Protein AF-A0A921BDK0-F1 (afdb_monomer_lite)

Secondary structure (DSSP, 8-state):
-EE--TTS---SS---SGGGGGSPPB---B--SSSTTSBPSS-EEEEEEE-SS-EEEEEEE--SSPPPB--PPTTS---B-EEEEEE-SS--SS-EEEEEEETT--EEEEEE-SS-SS------

Structure (mmCIF, N/CA/C/O backbone):
data_AF-A0A921BDK0-F1
#
_entry.id   AF-A0A921BDK0-F1
#
loop_
_atom_site.group_PDB
_atom_site.id
_atom_site.type_symbol
_atom_site.label_atom_id
_atom_site.label_alt_id
_atom_site.label_comp_id
_atom_site.label_asym_id
_atom_site.label_entity_id
_atom_site.label_seq_id
_atom_site.pdbx_PDB_ins_code
_atom_site.Cartn_x
_atom_site.Cartn_y
_atom_site.Cartn_z
_atom_site.occupancy
_atom_site.B_iso_or_equiv
_atom_site.auth_seq_id
_atom_site.auth_comp_id
_atom_site.auth_asym_id
_atom_site.auth_atom_id
_atom_site.pdbx_PDB_model_num
ATOM 1 N N . MET A 1 1 ? 9.936 -10.271 1.786 1.00 78.50 1 MET A N 1
ATOM 2 C CA . MET A 1 1 ? 8.466 -10.411 1.667 1.00 78.50 1 MET A CA 1
ATOM 3 C C . MET A 1 1 ? 8.079 -11.736 2.298 1.00 78.50 1 MET A C 1
ATOM 5 O O . MET A 1 1 ? 8.900 -12.649 2.264 1.00 78.50 1 MET A O 1
ATOM 9 N N . VAL A 1 2 ? 6.896 -11.843 2.900 1.00 93.75 2 VAL A N 1
ATOM 10 C CA . VAL A 1 2 ? 6.468 -13.070 3.596 1.00 93.75 2 VAL A CA 1
ATOM 11 C C . VAL A 1 2 ? 5.585 -13.903 2.675 1.00 93.75 2 VAL A C 1
ATOM 13 O O . VAL A 1 2 ? 4.623 -13.376 2.119 1.00 93.75 2 VAL A O 1
ATOM 16 N N . ARG A 1 3 ? 5.915 -15.190 2.515 1.00 96.56 3 ARG A N 1
ATOM 17 C CA . ARG A 1 3 ? 5.074 -16.133 1.772 1.00 96.56 3 ARG A CA 1
ATOM 18 C C . ARG A 1 3 ? 3.938 -16.616 2.665 1.00 96.56 3 ARG A C 1
ATOM 20 O O . ARG A 1 3 ? 4.187 -16.971 3.816 1.00 96.56 3 ARG A O 1
ATOM 27 N N . VAL A 1 4 ? 2.728 -16.680 2.129 1.00 96.75 4 VAL A N 1
ATOM 28 C CA . VAL A 1 4 ? 1.544 -17.188 2.830 1.00 96.75 4 VAL A CA 1
ATOM 29 C C . VAL A 1 4 ? 0.948 -18.398 2.112 1.00 96.75 4 VAL A C 1
ATOM 31 O O . VAL A 1 4 ? 1.318 -18.709 0.979 1.00 96.75 4 VAL A O 1
ATOM 34 N N . GLY A 1 5 ? 0.099 -19.143 2.820 1.00 94.25 5 GLY A N 1
ATOM 35 C CA . GLY A 1 5 ? -0.661 -20.251 2.242 1.00 94.25 5 GLY A CA 1
ATOM 36 C C . GLY A 1 5 ? -1.872 -19.765 1.436 1.00 94.25 5 GLY A C 1
ATOM 37 O O . GLY A 1 5 ? -2.221 -18.585 1.520 1.00 94.25 5 GLY A O 1
ATOM 38 N N . PRO A 1 6 ? -2.533 -20.669 0.691 1.00 88.25 6 PRO A N 1
ATOM 39 C CA . PRO A 1 6 ? -3.787 -20.350 0.013 1.00 88.25 6 PRO A CA 1
ATOM 40 C C . PRO A 1 6 ? -4.835 -19.864 1.023 1.00 88.25 6 PRO A C 1
ATOM 42 O O . PRO A 1 6 ? -4.837 -20.298 2.176 1.00 88.25 6 PRO A O 1
ATOM 45 N N . ASP A 1 7 ? -5.694 -18.938 0.592 1.00 87.88 7 ASP A N 1
ATOM 46 C CA . ASP A 1 7 ? -6.785 -18.341 1.381 1.00 87.88 7 ASP A CA 1
ATOM 47 C C . ASP A 1 7 ? -6.359 -17.630 2.683 1.00 87.88 7 ASP A C 1
ATOM 49 O O . ASP A 1 7 ? -7.201 -17.223 3.484 1.00 87.88 7 ASP A O 1
ATOM 53 N N . ALA A 1 8 ? -5.054 -17.419 2.898 1.00 94.06 8 ALA A N 1
ATOM 54 C CA . ALA A 1 8 ? -4.535 -16.744 4.087 1.00 94.06 8 ALA A CA 1
ATOM 55 C C . ALA A 1 8 ? -4.899 -15.250 4.153 1.00 94.06 8 ALA A C 1
ATOM 57 O O . ALA A 1 8 ? -4.799 -14.644 5.221 1.00 94.06 8 ALA A O 1
ATOM 58 N N . VAL A 1 9 ? -5.289 -14.656 3.021 1.00 96.00 9 VAL A N 1
ATOM 59 C CA . VAL A 1 9 ? -5.692 -13.252 2.897 1.00 96.00 9 VAL A CA 1
ATOM 60 C C . VAL A 1 9 ? -6.988 -13.170 2.099 1.00 96.00 9 VAL A C 1
ATOM 62 O O . VAL A 1 9 ? -7.034 -13.578 0.937 1.00 96.00 9 VAL A O 1
ATOM 65 N N . ARG A 1 10 ? -8.029 -12.576 2.691 1.00 95.50 10 ARG A N 1
ATOM 66 C CA . ARG A 1 10 ? -9.244 -12.183 1.974 1.00 95.50 10 ARG A CA 1
ATOM 67 C C . ARG A 1 10 ? -9.160 -10.700 1.626 1.00 95.50 10 ARG A C 1
ATOM 69 O O . ARG A 1 10 ? -8.908 -9.859 2.478 1.00 95.50 10 ARG A O 1
ATOM 76 N N . VAL A 1 11 ? -9.391 -10.356 0.361 1.00 93.44 11 VAL A N 1
ATOM 77 C CA . VAL A 1 11 ? -9.338 -8.957 -0.095 1.00 93.44 11 VAL A CA 1
ATOM 78 C C . VAL A 1 11 ? -10.686 -8.277 0.163 1.00 93.44 11 VAL A C 1
ATOM 80 O O . VAL A 1 11 ? -11.488 -8.101 -0.752 1.00 93.44 11 VAL A O 1
ATOM 83 N N . ASP A 1 12 ? -10.951 -7.925 1.423 1.00 93.75 12 ASP A N 1
ATOM 84 C CA . ASP A 1 12 ? -12.185 -7.246 1.863 1.00 93.75 12 ASP A CA 1
ATOM 85 C C . ASP A 1 12 ? -11.974 -5.802 2.355 1.00 93.75 12 ASP A C 1
ATOM 87 O O . ASP A 1 12 ? -12.921 -5.134 2.766 1.00 93.75 12 ASP A O 1
ATOM 91 N N . GLY A 1 13 ? -10.738 -5.299 2.271 1.00 91.88 13 GLY A N 1
ATOM 92 C CA . GLY A 1 13 ? -10.368 -3.951 2.708 1.00 91.88 13 GLY A CA 1
ATOM 93 C C . GLY A 1 13 ? -10.022 -3.845 4.195 1.00 91.88 13 GLY A C 1
ATOM 94 O O . GLY A 1 13 ? -9.710 -2.750 4.662 1.00 91.88 13 GLY A O 1
ATOM 95 N N . THR A 1 14 ? -10.034 -4.953 4.937 1.00 93.44 14 THR A N 1
ATOM 96 C CA . THR A 1 14 ? -9.559 -5.014 6.322 1.00 93.44 14 THR A CA 1
ATOM 97 C C . THR A 1 14 ? -8.195 -5.704 6.406 1.00 93.44 14 THR A C 1
ATOM 99 O O . THR A 1 14 ? -7.769 -6.395 5.486 1.00 93.44 14 THR A O 1
ATOM 102 N N . LEU A 1 15 ? -7.476 -5.484 7.510 1.00 96.25 15 LEU A N 1
ATOM 103 C CA . LEU A 1 15 ? -6.212 -6.170 7.817 1.00 96.25 15 LEU A CA 1
ATOM 104 C C . LEU A 1 15 ? -6.407 -7.130 9.000 1.00 96.25 15 LEU A C 1
ATOM 106 O O . LEU A 1 15 ? -5.621 -7.129 9.946 1.00 96.25 15 LEU A O 1
ATOM 110 N N . GLY A 1 16 ? -7.524 -7.865 8.999 1.00 96.31 16 GLY A N 1
ATOM 111 C CA . GLY A 1 16 ? -7.960 -8.689 10.131 1.00 96.31 16 GLY A CA 1
ATOM 112 C C . GLY A 1 16 ? -7.315 -10.075 10.194 1.00 96.31 16 GLY A C 1
ATOM 113 O O . GLY A 1 16 ? -7.297 -10.700 11.253 1.00 96.31 16 GLY A O 1
ATOM 114 N N . GLU A 1 17 ? -6.785 -10.573 9.080 1.00 97.38 17 GLU A N 1
ATOM 115 C CA . GLU A 1 17 ? -6.180 -11.898 8.999 1.00 97.38 17 GLU A CA 1
ATOM 116 C C . GLU A 1 17 ? -4.848 -11.968 9.752 1.00 97.38 17 GLU A C 1
ATOM 118 O O . GLU A 1 17 ? -3.983 -11.099 9.626 1.00 97.38 17 GLU A O 1
ATOM 123 N N . ALA A 1 18 ? -4.625 -13.072 10.473 1.00 96.75 18 ALA A N 1
ATOM 124 C CA . ALA A 1 18 ? -3.389 -13.300 11.225 1.00 96.75 18 ALA A CA 1
ATOM 125 C C . ALA A 1 18 ? -2.127 -13.273 10.342 1.00 96.75 18 ALA A C 1
ATOM 127 O O . ALA A 1 18 ? -1.044 -12.947 10.830 1.00 96.75 18 ALA A O 1
ATOM 128 N N . ALA A 1 19 ? -2.266 -13.569 9.046 1.00 97.06 19 ALA A N 1
ATOM 129 C CA . ALA A 1 19 ? -1.183 -13.512 8.072 1.00 97.06 19 ALA A CA 1
ATOM 130 C C . ALA A 1 19 ? -0.512 -12.128 8.008 1.00 97.06 19 ALA A C 1
ATOM 132 O O . ALA A 1 19 ? 0.705 -12.048 7.835 1.00 97.06 19 ALA A O 1
ATOM 133 N N . TRP A 1 20 ? -1.261 -11.040 8.225 1.00 97.56 20 TRP A N 1
ATOM 134 C CA . TRP A 1 20 ? -0.705 -9.684 8.238 1.00 97.56 20 TRP A CA 1
ATOM 135 C C . TRP A 1 20 ? 0.296 -9.457 9.371 1.00 97.56 20 TRP A C 1
ATOM 137 O O . TRP A 1 20 ? 1.252 -8.704 9.195 1.00 97.56 20 TRP A O 1
ATOM 147 N N . ASN A 1 21 ? 0.144 -10.150 10.500 1.00 96.06 21 ASN A N 1
ATOM 148 C CA . ASN A 1 21 ? 1.057 -10.024 11.639 1.00 96.06 21 ASN A CA 1
ATOM 149 C C . ASN A 1 21 ? 2.425 -10.670 11.385 1.00 96.06 21 ASN A C 1
ATOM 151 O O . ASN A 1 21 ? 3.376 -10.393 12.112 1.00 96.06 21 ASN A O 1
ATOM 155 N N . LEU A 1 22 ? 2.541 -11.516 10.357 1.00 95.38 22 LEU A N 1
ATOM 156 C CA . LEU A 1 22 ? 3.806 -12.145 9.981 1.00 95.38 22 LEU A CA 1
ATOM 157 C C . LEU A 1 22 ? 4.744 -11.169 9.258 1.00 95.38 22 LEU A C 1
ATOM 159 O O . LEU A 1 22 ? 5.957 -11.370 9.255 1.00 95.38 22 LEU A O 1
ATOM 163 N N . ALA A 1 23 ? 4.197 -10.124 8.628 1.00 96.25 23 ALA A N 1
ATOM 164 C CA . ALA A 1 23 ? 4.975 -9.132 7.902 1.00 96.25 23 ALA A CA 1
ATOM 165 C C . ALA A 1 23 ? 5.329 -7.936 8.788 1.00 96.25 23 ALA A C 1
ATOM 167 O O . ALA A 1 23 ? 4.454 -7.236 9.302 1.00 96.25 23 ALA A O 1
ATOM 168 N N . THR A 1 24 ? 6.626 -7.639 8.882 1.00 96.50 24 THR A N 1
ATOM 169 C CA . THR A 1 24 ? 7.099 -6.360 9.418 1.00 96.50 24 THR A CA 1
ATOM 170 C C . THR A 1 24 ? 6.588 -5.223 8.525 1.00 96.50 24 THR A C 1
ATOM 172 O O . THR A 1 24 ? 6.849 -5.252 7.317 1.00 96.50 24 THR A O 1
ATOM 175 N N . PRO A 1 25 ? 5.858 -4.236 9.073 1.00 97.25 25 PRO A N 1
ATOM 176 C CA . PRO A 1 25 ? 5.393 -3.108 8.285 1.00 97.25 25 PRO A CA 1
ATOM 177 C C . PRO A 1 25 ? 6.565 -2.216 7.873 1.00 97.25 25 PRO A C 1
ATOM 179 O O . PRO A 1 25 ? 7.482 -1.956 8.651 1.00 97.25 25 PRO A O 1
ATOM 182 N N . VAL A 1 26 ? 6.499 -1.695 6.653 1.00 97.25 26 VAL A N 1
ATOM 183 C CA . VAL A 1 26 ? 7.246 -0.505 6.253 1.00 97.25 26 VAL A CA 1
ATOM 184 C C . VAL A 1 26 ? 6.547 0.692 6.890 1.00 97.25 26 VAL A C 1
ATOM 186 O O . VAL A 1 26 ? 5.331 0.819 6.752 1.00 97.25 26 VAL A O 1
ATOM 189 N N . THR A 1 27 ? 7.297 1.537 7.598 1.00 96.88 27 THR A N 1
ATOM 190 C CA . THR A 1 27 ? 6.756 2.694 8.342 1.00 96.88 27 THR A CA 1
ATOM 191 C C . THR A 1 27 ? 7.477 4.010 8.058 1.00 96.88 27 THR A C 1
ATOM 193 O O . THR A 1 27 ? 6.933 5.082 8.303 1.00 96.88 27 THR A O 1
ATOM 196 N N . ASN A 1 28 ? 8.704 3.949 7.539 1.00 94.56 28 ASN A N 1
ATOM 197 C CA . ASN A 1 28 ? 9.593 5.106 7.420 1.00 94.56 28 ASN A CA 1
ATOM 198 C C . ASN A 1 28 ? 9.474 5.744 6.034 1.00 94.56 28 ASN A C 1
ATOM 200 O O . ASN A 1 28 ? 10.424 5.744 5.252 1.00 94.56 28 ASN A O 1
ATOM 204 N N . PHE A 1 29 ? 8.278 6.231 5.716 1.00 95.38 29 PHE A N 1
ATOM 205 C CA . PHE A 1 29 ? 8.016 6.924 4.460 1.00 95.38 29 PHE A CA 1
ATOM 206 C C . PHE A 1 29 ? 8.500 8.370 4.522 1.00 95.38 29 PHE A C 1
ATOM 208 O O . PHE A 1 29 ? 8.433 9.019 5.568 1.00 95.38 29 PHE A O 1
ATOM 215 N N . THR A 1 30 ? 8.951 8.877 3.380 1.00 94.94 30 THR A N 1
ATOM 216 C CA . THR A 1 30 ? 9.316 10.280 3.195 1.00 94.94 30 THR A CA 1
ATOM 217 C C . THR A 1 30 ? 8.263 10.992 2.362 1.00 94.94 30 THR A C 1
ATOM 219 O O . THR A 1 30 ? 7.590 10.392 1.519 1.00 94.94 30 THR A O 1
ATOM 222 N N . GLN A 1 31 ? 8.100 12.287 2.600 1.00 92.62 31 GLN A N 1
ATOM 223 C CA . GLN A 1 31 ? 7.228 13.124 1.787 1.00 92.62 31 GLN A CA 1
ATOM 224 C C . GLN A 1 31 ? 7.970 13.646 0.555 1.00 92.62 31 GLN A C 1
ATOM 226 O O . GLN A 1 31 ? 9.133 14.040 0.621 1.00 92.62 31 GLN A O 1
ATOM 231 N N . ARG A 1 32 ? 7.268 13.673 -0.580 1.00 89.19 32 ARG A N 1
ATOM 232 C CA . ARG A 1 32 ? 7.728 14.365 -1.793 1.00 89.19 32 ARG A CA 1
ATOM 233 C C . ARG A 1 32 ? 7.393 15.855 -1.748 1.00 89.19 32 ARG A C 1
ATOM 235 O O . ARG A 1 32 ? 8.151 16.679 -2.234 1.00 89.19 32 ARG A O 1
ATOM 242 N N . GLU A 1 33 ? 6.248 16.189 -1.164 1.00 86.94 33 GLU A N 1
ATOM 243 C CA . GLU A 1 33 ? 5.712 17.545 -1.059 1.00 86.94 33 GLU A CA 1
ATOM 244 C C . GLU A 1 33 ? 5.101 17.734 0.344 1.00 86.94 33 GLU A C 1
ATOM 246 O O . GLU A 1 33 ? 4.591 16.763 0.908 1.00 86.94 33 GLU A O 1
ATOM 251 N N . PRO A 1 34 ? 5.118 18.952 0.924 1.00 87.19 34 PRO A N 1
ATOM 252 C CA . PRO A 1 34 ? 5.733 20.171 0.390 1.00 87.19 34 PRO A CA 1
ATOM 253 C C . PRO A 1 34 ? 7.258 20.234 0.582 1.00 87.19 34 PRO A C 1
ATOM 255 O O . PRO A 1 34 ? 7.925 20.925 -0.179 1.00 87.19 34 PRO A O 1
ATOM 258 N N . ASN A 1 35 ? 7.809 19.515 1.565 1.00 91.69 35 ASN A N 1
ATOM 259 C CA . ASN A 1 35 ? 9.248 19.505 1.854 1.00 91.69 35 ASN A CA 1
ATOM 260 C C . 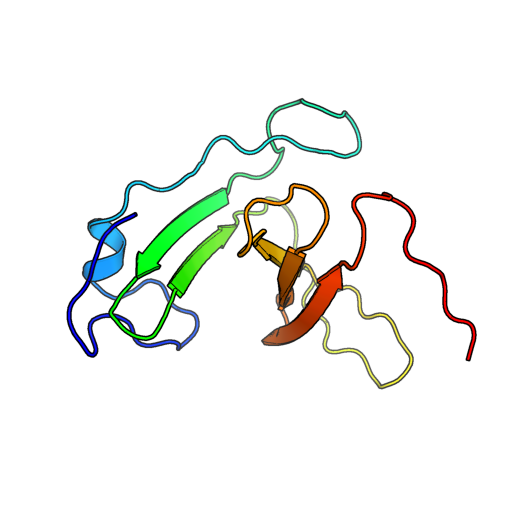ASN A 1 35 ? 9.817 18.135 1.482 1.00 91.69 35 ASN A C 1
ATOM 262 O O . ASN A 1 35 ? 9.605 17.170 2.212 1.00 91.69 35 ASN A O 1
ATOM 266 N N . GLU A 1 36 ? 10.473 18.033 0.335 1.00 93.19 36 GLU A N 1
ATOM 267 C CA . GLU A 1 36 ? 10.991 16.761 -0.165 1.00 93.19 36 GLU A CA 1
ATOM 268 C C . GLU A 1 36 ? 12.013 16.131 0.797 1.00 93.19 36 GLU A C 1
ATOM 270 O O . GLU A 1 36 ? 12.912 16.804 1.298 1.00 93.19 36 GLU A O 1
ATOM 275 N N . GLY A 1 37 ? 11.880 14.827 1.044 1.00 93.12 37 GLY A N 1
ATOM 276 C CA . GLY A 1 37 ? 12.837 14.032 1.821 1.00 93.12 37 GLY A CA 1
ATOM 277 C C . GLY A 1 37 ? 12.604 14.022 3.334 1.00 93.12 37 GLY A C 1
ATOM 278 O O . GLY A 1 37 ? 13.141 13.149 4.014 1.00 93.12 37 GLY A O 1
ATOM 279 N N . GLU A 1 38 ? 11.767 14.919 3.857 1.00 95.62 38 GLU A N 1
ATOM 280 C CA . GLU A 1 38 ? 11.361 14.907 5.266 1.00 95.62 38 GLU A CA 1
ATOM 281 C C . GLU A 1 38 ? 10.513 13.663 5.603 1.00 95.62 38 GLU A C 1
ATOM 283 O O . GLU A 1 38 ? 9.899 13.071 4.704 1.00 95.62 38 GLU A O 1
ATOM 288 N N . PRO A 1 39 ? 10.430 13.252 6.885 1.00 93.88 39 PRO A N 1
ATOM 289 C CA . PRO A 1 39 ? 9.499 12.211 7.313 1.00 93.88 39 PRO A CA 1
ATOM 290 C C . PRO A 1 39 ? 8.059 12.543 6.911 1.00 93.88 39 PRO A C 1
ATOM 292 O O . PRO A 1 39 ? 7.636 13.698 6.991 1.00 93.88 39 PRO A O 1
ATOM 295 N N . ALA A 1 40 ? 7.290 11.533 6.499 1.00 92.19 40 ALA A N 1
ATOM 296 C CA . ALA A 1 40 ? 5.872 11.709 6.210 1.00 92.19 40 ALA A CA 1
ATOM 297 C C . ALA A 1 40 ? 5.140 12.311 7.425 1.00 92.19 40 ALA A C 1
ATOM 299 O O . ALA A 1 40 ? 5.270 11.821 8.548 1.00 92.19 40 ALA A O 1
ATOM 300 N N . ARG A 1 41 ? 4.365 13.379 7.190 1.00 90.06 41 ARG A N 1
ATOM 301 C CA . ARG A 1 41 ? 3.614 14.097 8.236 1.00 90.06 41 ARG A CA 1
ATOM 302 C C . ARG A 1 41 ? 2.632 13.198 8.987 1.00 90.06 41 ARG A C 1
ATOM 304 O O . ARG A 1 41 ? 2.491 13.309 10.201 1.00 90.06 41 ARG A O 1
ATOM 311 N N . ASP A 1 42 ? 1.937 12.365 8.232 1.00 91.50 42 ASP A N 1
ATOM 312 C CA . ASP A 1 42 ? 0.940 11.420 8.705 1.00 91.50 42 ASP A CA 1
ATOM 313 C C . ASP A 1 42 ? 1.560 10.016 8.622 1.00 91.50 42 ASP A C 1
ATOM 315 O O . ASP A 1 42 ? 2.186 9.657 7.617 1.00 91.50 42 ASP A O 1
ATOM 319 N N . SER A 1 43 ? 1.444 9.232 9.697 1.00 93.06 43 SER A N 1
ATOM 320 C CA . SER A 1 43 ? 2.060 7.907 9.751 1.00 93.06 43 SER A CA 1
ATOM 321 C C . SER A 1 43 ? 1.307 6.917 8.867 1.00 93.06 43 SER A C 1
ATOM 323 O O . SER A 1 43 ? 0.088 6.986 8.686 1.00 93.06 43 SER A O 1
ATOM 325 N N . MET A 1 44 ? 2.040 5.953 8.321 1.00 95.56 44 MET A N 1
ATOM 326 C CA . MET A 1 44 ? 1.446 4.863 7.563 1.00 95.56 44 MET A CA 1
ATOM 327 C C . MET A 1 44 ? 2.225 3.569 7.766 1.00 95.56 44 MET A C 1
ATOM 329 O O . MET A 1 44 ? 3.436 3.577 7.980 1.00 95.56 44 MET A O 1
ATOM 333 N N . GLU A 1 45 ? 1.511 2.456 7.680 1.00 97.38 45 GLU A N 1
ATOM 334 C CA . GLU A 1 45 ? 2.061 1.111 7.739 1.00 97.38 45 GLU A CA 1
ATOM 335 C C . GLU A 1 45 ? 1.699 0.372 6.459 1.00 97.38 45 GLU A C 1
ATOM 337 O O . GLU A 1 45 ? 0.516 0.217 6.151 1.00 97.38 45 GLU A O 1
ATOM 342 N N . VAL A 1 46 ? 2.701 -0.131 5.740 1.00 97.81 46 VAL A N 1
ATOM 343 C CA . VAL A 1 46 ? 2.484 -0.954 4.543 1.00 97.81 46 VAL A CA 1
ATOM 344 C C . VAL A 1 46 ? 3.132 -2.317 4.728 1.00 97.81 46 VAL A C 1
ATOM 346 O O . VAL A 1 46 ? 4.303 -2.424 5.085 1.00 97.81 46 VAL A O 1
ATOM 349 N N . ARG A 1 47 ? 2.366 -3.376 4.489 1.00 97.81 47 ARG A N 1
ATOM 350 C CA . ARG A 1 47 ? 2.774 -4.775 4.611 1.00 97.81 47 ARG A CA 1
ATOM 351 C C . ARG A 1 47 ? 2.656 -5.465 3.260 1.00 97.81 47 ARG A C 1
ATOM 353 O O . ARG A 1 47 ? 1.713 -5.218 2.510 1.00 97.81 47 ARG A O 1
ATOM 360 N N . PHE A 1 48 ? 3.595 -6.366 2.992 1.00 97.19 48 PHE A N 1
ATOM 361 C CA . PHE A 1 48 ? 3.658 -7.136 1.754 1.00 97.19 48 PHE A CA 1
ATOM 362 C C . PHE A 1 48 ? 3.673 -8.632 2.062 1.00 97.19 48 PHE A C 1
ATOM 364 O O . PHE A 1 48 ? 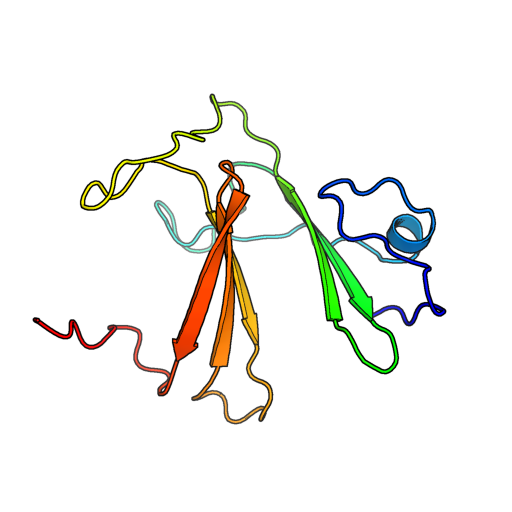4.607 -9.130 2.704 1.00 97.19 48 PHE A O 1
ATOM 371 N N . LEU A 1 49 ? 2.664 -9.338 1.561 1.00 97.75 49 LEU A N 1
ATOM 372 C CA . LEU A 1 49 ? 2.567 -10.798 1.581 1.00 97.75 49 LEU A CA 1
ATOM 373 C C . LEU A 1 49 ? 2.491 -11.302 0.142 1.00 97.75 49 LEU A C 1
ATOM 375 O O . LEU A 1 49 ? 2.111 -10.552 -0.752 1.00 97.75 49 LEU A O 1
ATOM 379 N N . TYR A 1 50 ? 2.836 -12.558 -0.102 1.00 96.75 50 TYR A N 1
ATOM 380 C CA . TYR A 1 50 ? 2.674 -13.149 -1.428 1.00 96.75 50 TYR A CA 1
ATOM 381 C C . TYR A 1 50 ? 2.385 -14.645 -1.351 1.00 96.75 50 TYR A C 1
ATOM 383 O O . TYR A 1 50 ? 2.769 -15.311 -0.387 1.00 96.75 50 TYR A O 1
ATOM 391 N N . ASP A 1 51 ? 1.745 -15.172 -2.383 1.00 95.81 51 ASP A N 1
ATOM 392 C CA . ASP A 1 51 ? 1.636 -16.607 -2.639 1.00 95.81 51 ASP A CA 1
ATOM 393 C C . ASP A 1 51 ? 2.106 -16.931 -4.070 1.00 95.81 51 ASP A C 1
ATOM 395 O O . ASP A 1 51 ? 2.894 -16.186 -4.653 1.00 95.81 51 ASP A O 1
ATOM 399 N N . GLU A 1 52 ? 1.701 -18.076 -4.622 1.00 94.75 52 GLU A N 1
ATOM 400 C CA . GLU A 1 52 ? 2.107 -18.498 -5.969 1.00 94.75 52 GLU A CA 1
ATOM 401 C C . GLU A 1 52 ? 1.497 -17.652 -7.094 1.00 94.75 52 GLU A C 1
ATOM 403 O O . GLU A 1 52 ? 2.064 -17.609 -8.185 1.00 94.75 52 GLU A O 1
ATOM 408 N N . GLY A 1 53 ? 0.362 -16.992 -6.851 1.00 93.44 53 GLY A N 1
ATOM 409 C CA . GLY A 1 53 ? -0.385 -16.259 -7.873 1.00 93.44 53 GLY A CA 1
ATOM 410 C C . GLY A 1 53 ? -0.513 -14.760 -7.618 1.00 93.44 53 GLY A C 1
ATOM 411 O O . GLY A 1 53 ? -0.816 -14.019 -8.552 1.00 93.44 53 GLY A O 1
ATOM 412 N N . SER A 1 54 ? -0.296 -14.303 -6.384 1.00 94.88 54 SER A N 1
ATOM 413 C CA . SER A 1 54 ? -0.674 -12.956 -5.963 1.00 94.88 54 SER A CA 1
ATOM 414 C C . SER A 1 54 ? 0.369 -12.282 -5.078 1.00 94.88 54 SER A C 1
ATOM 416 O O . SER A 1 54 ? 0.934 -12.874 -4.158 1.00 94.88 54 SER A O 1
ATOM 418 N N . LEU A 1 55 ? 0.548 -10.981 -5.314 1.00 95.38 55 LEU A N 1
ATOM 419 C CA . LEU A 1 55 ? 1.125 -10.048 -4.353 1.00 95.38 55 LEU A CA 1
ATOM 420 C C . LEU A 1 55 ? -0.015 -9.375 -3.584 1.00 95.38 55 LEU A C 1
ATOM 422 O O . LEU A 1 55 ? -0.866 -8.716 -4.179 1.00 95.38 55 LEU A O 1
ATOM 426 N N . TYR A 1 56 ? 0.010 -9.480 -2.262 1.00 96.81 56 TYR A N 1
ATOM 427 C CA . TYR A 1 56 ? -0.925 -8.804 -1.374 1.00 96.81 56 TYR A CA 1
ATOM 428 C C . TYR A 1 56 ? -0.259 -7.586 -0.745 1.00 96.81 56 TYR A C 1
ATOM 430 O O . TYR A 1 56 ? 0.822 -7.677 -0.155 1.00 96.81 56 TYR A O 1
ATOM 438 N N . VAL A 1 57 ? -0.940 -6.447 -0.837 1.00 97.56 57 VAL A N 1
ATOM 439 C CA . VAL A 1 57 ? -0.484 -5.173 -0.279 1.00 97.56 57 VAL A CA 1
ATOM 440 C C . VAL A 1 57 ? -1.521 -4.691 0.719 1.00 97.56 57 VAL A C 1
ATOM 442 O O . VAL A 1 57 ? -2.640 -4.349 0.344 1.00 97.56 57 VAL A O 1
ATOM 445 N N . GLY A 1 58 ? -1.147 -4.693 1.994 1.00 97.12 58 GLY A N 1
ATOM 446 C CA . GLY A 1 58 ? -1.977 -4.193 3.081 1.00 97.12 58 GLY A CA 1
ATOM 447 C C . GLY A 1 58 ? -1.443 -2.851 3.546 1.00 97.12 58 GLY A C 1
ATOM 448 O O . GLY A 1 58 ? -0.292 -2.777 3.968 1.00 97.12 58 GLY A O 1
ATOM 449 N N . ALA A 1 59 ? -2.252 -1.800 3.479 1.00 97.06 59 ALA A N 1
ATOM 450 C CA . ALA A 1 59 ? -1.846 -0.457 3.875 1.00 97.06 59 ALA A CA 1
ATOM 451 C C . ALA A 1 59 ? -2.820 0.125 4.900 1.00 97.06 59 ALA A C 1
ATOM 453 O O . ALA A 1 59 ? -4.037 0.012 4.750 1.00 97.06 59 ALA A O 1
ATOM 454 N N . ARG A 1 60 ? -2.278 0.759 5.940 1.00 96.06 60 ARG A N 1
ATOM 455 C CA . ARG A 1 60 ? -3.038 1.544 6.909 1.00 96.06 60 ARG A CA 1
ATOM 456 C C . ARG A 1 60 ? -2.401 2.915 7.046 1.00 96.06 60 ARG A C 1
ATOM 458 O O . ARG A 1 60 ? -1.261 3.021 7.484 1.00 96.06 60 ARG A O 1
ATOM 465 N N . MET A 1 61 ? -3.152 3.945 6.687 1.00 94.62 61 MET A N 1
ATOM 466 C CA . MET A 1 61 ? -2.740 5.340 6.790 1.00 94.62 61 MET A CA 1
ATOM 467 C C . MET A 1 61 ? -3.510 5.996 7.933 1.00 94.62 61 MET A C 1
ATOM 469 O O . MET A 1 61 ? -4.710 5.762 8.090 1.00 94.62 61 MET A O 1
ATOM 473 N N . TYR A 1 62 ? -2.826 6.803 8.734 1.00 93.62 62 TYR A N 1
ATOM 474 C CA . TYR A 1 62 ? -3.418 7.553 9.835 1.00 93.62 62 TYR A CA 1
ATOM 475 C C . TYR A 1 62 ? -3.409 9.026 9.464 1.00 93.62 62 TYR A C 1
ATOM 477 O O . TYR A 1 62 ? -2.350 9.548 9.148 1.00 93.62 62 TYR A O 1
ATOM 485 N N . SER A 1 63 ? -4.556 9.702 9.525 1.00 90.75 63 SER A N 1
ATOM 486 C CA . SER A 1 63 ? -4.598 11.149 9.317 1.00 90.75 63 SER A CA 1
ATOM 487 C C . SER A 1 63 ? -5.127 11.874 10.539 1.00 90.75 63 SER A C 1
ATOM 489 O O . SER A 1 63 ? -6.079 11.437 11.187 1.00 90.75 63 SER A O 1
ATOM 491 N N . SER A 1 64 ? -4.494 13.006 10.833 1.00 88.81 64 SER A N 1
ATOM 492 C CA . SER A 1 64 ? -4.983 13.989 11.803 1.00 88.81 64 SER A CA 1
ATOM 493 C C . SER A 1 64 ? -6.121 14.859 11.248 1.00 88.81 64 SER A C 1
ATOM 495 O O . SER A 1 64 ? -6.759 15.593 12.002 1.00 88.81 64 SER A O 1
ATOM 497 N N . GLN A 1 65 ? -6.383 14.782 9.940 1.00 88.94 65 GLN A N 1
ATOM 498 C CA . GLN A 1 65 ? -7.410 15.540 9.229 1.00 88.94 65 GLN A CA 1
ATOM 499 C C . GLN A 1 65 ? -8.523 14.615 8.721 1.00 88.94 65 GLN A C 1
ATOM 501 O O . GLN A 1 65 ? -8.403 13.389 8.732 1.00 88.94 65 GLN A O 1
ATOM 506 N N . SER A 1 66 ? -9.634 15.200 8.269 1.00 88.12 66 SER A N 1
ATOM 507 C CA . SER A 1 66 ? -10.704 14.422 7.647 1.00 88.12 66 SER A CA 1
ATOM 508 C C . SER A 1 66 ? -10.215 13.804 6.340 1.00 88.12 66 SER A C 1
ATOM 510 O O . SER A 1 66 ? -9.818 14.527 5.426 1.00 88.12 66 SER A O 1
ATOM 512 N N . VAL A 1 67 ? -10.311 12.480 6.236 1.00 88.38 67 VAL A N 1
ATOM 513 C CA . VAL A 1 67 ? -9.994 11.747 5.008 1.00 88.38 67 VAL A CA 1
ATOM 514 C C . VAL A 1 67 ? -11.020 12.097 3.936 1.00 88.38 67 VAL A C 1
ATOM 516 O O . VAL A 1 67 ? -12.219 11.858 4.103 1.00 88.38 67 VAL A O 1
ATOM 519 N N . GLN A 1 68 ? -10.551 12.658 2.825 1.00 85.50 68 GLN A N 1
ATOM 520 C CA . GLN A 1 68 ? -11.405 12.940 1.682 1.00 85.50 68 GLN A CA 1
ATOM 521 C C . GLN A 1 68 ? -11.733 11.624 0.966 1.00 85.50 68 GLN A C 1
ATOM 523 O O . GLN A 1 68 ? -10.837 10.894 0.548 1.00 85.50 68 GLN A O 1
ATOM 528 N N . ALA A 1 69 ? -13.02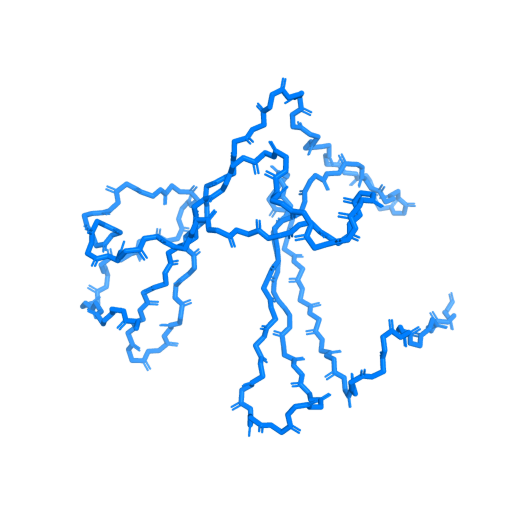0 11.300 0.838 1.00 83.62 69 ALA A N 1
ATOM 529 C CA . ALA A 1 69 ? -13.493 10.040 0.255 1.00 83.62 69 ALA A CA 1
ATOM 530 C C . ALA A 1 69 ? -14.715 10.244 -0.658 1.00 83.62 69 ALA A C 1
ATOM 532 O O . ALA A 1 69 ? -15.579 9.375 -0.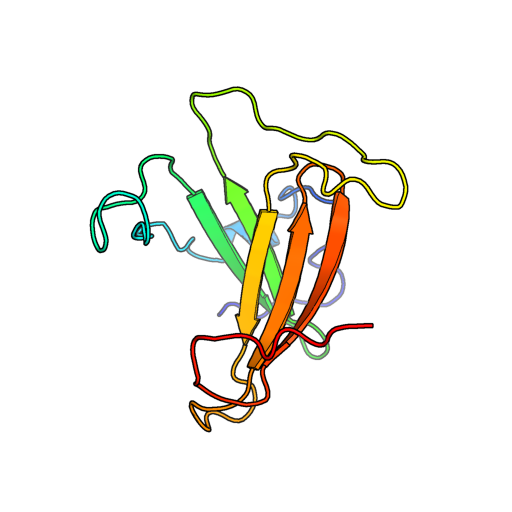772 1.00 83.62 69 ALA A O 1
ATOM 533 N N . SER A 1 70 ? -14.825 11.412 -1.293 1.00 75.56 70 SER A N 1
ATOM 534 C CA . SER A 1 70 ? -15.986 11.742 -2.122 1.00 75.56 70 SER A CA 1
ATOM 535 C C . SER A 1 70 ? -16.017 10.895 -3.397 1.00 75.56 70 SER A C 1
ATOM 537 O O . SER A 1 70 ? -15.089 10.941 -4.208 1.00 75.56 70 SER A O 1
ATOM 539 N N . LEU A 1 71 ? -17.115 10.164 -3.613 1.00 65.88 71 LEU A N 1
ATOM 540 C CA . LEU A 1 71 ? -17.392 9.497 -4.884 1.00 65.88 71 LEU A CA 1
ATOM 541 C C . LEU A 1 71 ? -17.773 10.570 -5.913 1.00 65.88 71 LEU A C 1
ATOM 543 O O . LEU A 1 71 ? -18.854 11.154 -5.850 1.00 65.88 71 LEU A O 1
ATOM 547 N N . SER A 1 72 ? -16.862 10.887 -6.829 1.00 59.81 72 SER A N 1
ATOM 548 C CA . SER A 1 72 ? -17.129 11.895 -7.858 1.00 59.81 72 SER A CA 1
ATOM 549 C C . SER A 1 72 ? -18.013 11.347 -8.973 1.00 59.81 72 SER A C 1
ATOM 551 O O . SER A 1 72 ? -17.982 10.162 -9.311 1.00 59.81 72 SER A O 1
ATOM 553 N N . ARG A 1 73 ? -18.814 12.239 -9.565 1.00 54.47 73 ARG A N 1
ATOM 554 C CA . ARG A 1 73 ? -19.496 11.972 -10.836 1.00 54.47 73 ARG A CA 1
ATOM 555 C C . ARG A 1 73 ? -18.463 11.895 -11.961 1.00 54.47 73 ARG A C 1
ATOM 557 O O . ARG A 1 73 ? -17.376 12.460 -11.851 1.00 54.47 73 ARG A O 1
ATOM 564 N N . ARG A 1 74 ? -18.835 11.239 -13.065 1.00 47.41 74 ARG A N 1
ATOM 565 C CA . ARG A 1 74 ? -18.072 11.279 -14.321 1.00 47.41 74 ARG A CA 1
ATOM 566 C C . ARG A 1 74 ? -17.731 12.744 -14.644 1.00 47.41 74 ARG A C 1
ATOM 568 O O . ARG A 1 74 ? -18.620 13.589 -14.597 1.00 47.41 74 ARG A O 1
ATOM 575 N N . ASP A 1 75 ? -16.453 12.998 -14.914 1.00 44.88 75 ASP A N 1
ATOM 576 C CA . ASP A 1 75 ? -15.841 14.289 -15.276 1.00 44.88 75 ASP A CA 1
ATOM 577 C C . ASP A 1 75 ? -15.505 15.273 -14.136 1.00 44.88 75 ASP A C 1
ATOM 579 O O . ASP A 1 75 ? -14.967 16.345 -14.411 1.00 44.88 75 ASP A O 1
ATOM 583 N N . ASP A 1 76 ? -15.693 14.900 -12.866 1.00 54.31 76 ASP A N 1
ATOM 584 C CA . ASP A 1 76 ? -15.105 15.627 -11.732 1.00 54.31 76 ASP A CA 1
ATOM 585 C C . ASP A 1 76 ? -13.949 14.801 -11.153 1.00 54.31 76 ASP A C 1
ATOM 587 O O . ASP A 1 76 ? -14.122 13.629 -10.818 1.00 54.31 76 ASP A O 1
ATOM 591 N N . ARG A 1 77 ? -12.741 15.372 -11.066 1.00 47.97 77 ARG A N 1
ATOM 592 C CA . ARG A 1 77 ? -11.623 14.725 -10.364 1.00 47.97 77 ARG A CA 1
ATOM 593 C C . ARG A 1 77 ? -11.937 14.814 -8.880 1.00 47.97 77 ARG A C 1
ATOM 595 O O . ARG A 1 77 ? -11.478 15.736 -8.212 1.00 47.97 77 ARG A O 1
ATOM 602 N N . GLY A 1 78 ? -12.763 13.892 -8.396 1.00 58.59 78 GLY A N 1
ATOM 603 C CA . GLY A 1 78 ? -13.152 13.850 -6.998 1.00 58.59 78 GLY A CA 1
ATOM 604 C C . GLY A 1 78 ? -11.954 14.031 -6.084 1.00 58.59 78 GLY A C 1
ATOM 605 O O . GLY A 1 78 ? -10.867 13.515 -6.340 1.00 58.59 78 GLY A O 1
ATOM 606 N N . GLN A 1 79 ? -12.174 14.777 -5.013 1.00 69.62 79 GLN A N 1
ATOM 607 C CA . GLN A 1 79 ? -11.230 14.870 -3.919 1.00 69.62 79 GLN A CA 1
ATOM 608 C C . GLN A 1 79 ? -11.365 13.601 -3.079 1.00 69.62 79 GLN A C 1
ATOM 610 O O . GLN A 1 79 ? -12.229 13.502 -2.205 1.00 69.62 79 GLN A O 1
ATOM 615 N N . ALA A 1 80 ? -10.576 12.591 -3.436 1.00 82.50 80 ALA A N 1
ATOM 616 C CA . ALA A 1 80 ? -10.418 11.388 -2.646 1.00 82.50 80 ALA A CA 1
ATOM 617 C C . ALA A 1 80 ? -8.931 11.096 -2.461 1.00 82.50 80 ALA A C 1
ATOM 619 O O . ALA A 1 80 ? -8.168 11.105 -3.429 1.00 82.50 80 ALA A O 1
ATOM 620 N N . GLU A 1 81 ? -8.546 10.810 -1.223 1.00 89.50 81 GLU A N 1
ATOM 621 C CA . GLU A 1 81 ? -7.198 10.360 -0.892 1.00 89.50 81 GLU A CA 1
ATOM 622 C C . GLU A 1 81 ? -6.880 9.063 -1.649 1.00 89.50 81 GLU A C 1
ATOM 624 O O . GLU A 1 81 ? -7.762 8.219 -1.838 1.00 89.50 81 GLU A O 1
ATOM 629 N N . LEU A 1 82 ? -5.632 8.901 -2.092 1.00 91.31 82 LEU A N 1
ATOM 630 C CA . LEU A 1 82 ? -5.178 7.784 -2.925 1.00 91.31 82 LEU A CA 1
ATOM 631 C C . LEU A 1 82 ? -3.984 7.090 -2.275 1.00 91.31 82 LEU A C 1
ATOM 633 O O . LEU A 1 82 ? -2.964 7.720 -2.005 1.00 91.31 82 LEU A O 1
ATOM 637 N N . PHE A 1 83 ? -4.075 5.771 -2.128 1.00 94.81 83 PHE A N 1
ATOM 638 C CA . PHE A 1 83 ? -2.905 4.924 -1.925 1.00 94.81 83 PHE A CA 1
ATOM 639 C C . PHE A 1 83 ? -2.542 4.247 -3.243 1.00 94.81 83 PHE A C 1
ATOM 641 O O . PHE A 1 83 ? -3.414 3.680 -3.902 1.00 94.81 83 PHE A O 1
ATOM 648 N N . ALA A 1 84 ? -1.267 4.294 -3.626 1.00 95.31 84 ALA A N 1
ATOM 649 C CA . ALA A 1 84 ? -0.780 3.642 -4.833 1.00 95.31 84 ALA A CA 1
ATOM 650 C C . ALA A 1 84 ? 0.619 3.052 -4.637 1.00 95.31 84 ALA A C 1
ATOM 652 O O . ALA A 1 84 ? 1.443 3.592 -3.901 1.00 95.31 84 ALA A O 1
ATOM 653 N N . ILE A 1 85 ? 0.885 1.963 -5.350 1.00 95.75 85 ILE A N 1
ATOM 654 C CA . ILE A 1 85 ? 2.202 1.348 -5.498 1.00 95.75 85 ILE A CA 1
ATOM 655 C C . ILE A 1 85 ? 2.578 1.292 -6.976 1.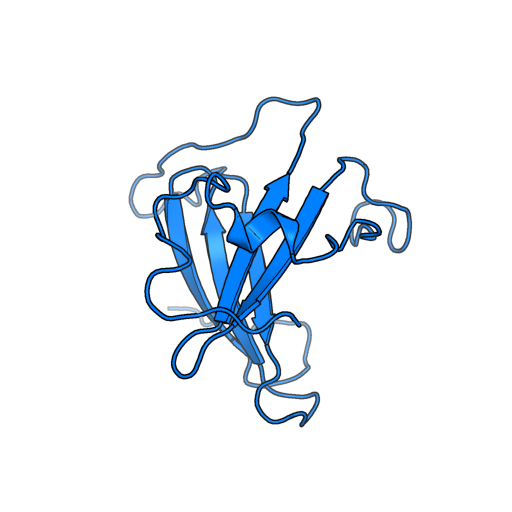00 95.75 85 ILE A C 1
ATOM 657 O O . ILE A 1 85 ? 1.704 1.194 -7.835 1.00 95.75 85 ILE A O 1
ATOM 661 N N . ALA A 1 86 ? 3.874 1.325 -7.269 1.00 95.50 86 ALA A N 1
ATOM 662 C CA . ALA A 1 86 ? 4.413 1.075 -8.600 1.00 95.50 86 ALA A CA 1
ATOM 663 C C . ALA A 1 86 ? 5.466 -0.032 -8.515 1.00 95.50 86 ALA A C 1
ATOM 665 O O . ALA A 1 86 ? 6.318 -0.015 -7.626 1.00 95.50 86 ALA A O 1
ATOM 666 N N . LEU A 1 87 ? 5.382 -1.000 -9.422 1.00 95.00 87 LEU A N 1
ATOM 667 C CA . LEU A 1 87 ? 6.238 -2.179 -9.461 1.00 95.00 87 LEU A CA 1
ATOM 668 C C . LEU A 1 87 ? 7.035 -2.184 -10.761 1.00 95.00 87 LEU A C 1
ATOM 670 O O . LEU A 1 87 ? 6.456 -2.294 -11.841 1.00 95.00 87 LEU A O 1
ATOM 674 N N . ASP A 1 88 ? 8.357 -2.112 -10.645 1.00 95.50 88 ASP A N 1
ATOM 675 C CA . ASP A 1 88 ? 9.272 -2.453 -11.732 1.00 95.50 88 ASP A CA 1
ATOM 676 C C . ASP A 1 88 ? 9.442 -3.978 -11.759 1.00 95.50 88 ASP A C 1
ATOM 678 O O . ASP A 1 88 ? 10.266 -4.556 -11.048 1.00 95.50 88 ASP A O 1
ATOM 682 N N . THR A 1 89 ? 8.591 -4.646 -12.535 1.00 92.12 89 THR A N 1
ATOM 683 C CA . THR A 1 89 ? 8.553 -6.113 -12.618 1.00 92.12 89 THR A CA 1
ATOM 684 C C . THR A 1 89 ? 9.684 -6.698 -13.461 1.00 92.12 89 THR A C 1
ATOM 686 O O . THR A 1 89 ? 9.921 -7.902 -13.392 1.00 92.12 89 THR A O 1
ATOM 689 N N . TYR A 1 90 ? 10.365 -5.874 -14.263 1.00 94.06 90 TYR A N 1
ATOM 690 C CA . TYR A 1 90 ? 11.472 -6.291 -15.132 1.00 94.06 90 TYR A CA 1
ATOM 691 C C . TYR A 1 90 ? 12.847 -5.881 -14.591 1.00 94.06 90 TYR A C 1
ATOM 693 O O . TYR A 1 90 ? 13.865 -6.305 -15.137 1.00 94.06 90 TYR A O 1
ATOM 701 N N . LEU A 1 91 ? 12.878 -5.094 -13.511 1.00 93.12 91 LEU A N 1
ATOM 702 C CA . LEU A 1 91 ? 14.071 -4.494 -12.917 1.00 93.12 91 LEU A CA 1
ATOM 703 C C . LEU A 1 91 ? 14.884 -3.658 -13.925 1.00 93.12 91 LEU A C 1
ATOM 705 O O . LEU A 1 91 ? 16.108 -3.547 -13.822 1.00 93.12 91 LEU A O 1
ATOM 709 N N . ASP A 1 92 ? 14.212 -3.076 -14.920 1.00 94.44 92 ASP A N 1
ATOM 710 C CA . ASP A 1 92 ? 14.849 -2.293 -15.985 1.00 94.44 92 ASP A CA 1
ATOM 711 C C . ASP A 1 92 ? 15.033 -0.813 -15.603 1.00 94.44 92 ASP A C 1
ATOM 713 O O . ASP A 1 92 ? 15.668 -0.056 -16.343 1.00 94.44 92 ASP A O 1
ATOM 717 N N . ARG A 1 93 ? 14.502 -0.410 -14.437 1.00 91.81 93 ARG A N 1
ATOM 718 C CA . ARG A 1 93 ? 14.486 0.958 -13.892 1.00 91.81 93 ARG A CA 1
ATOM 719 C C . ARG A 1 93 ? 13.845 1.981 -14.825 1.00 91.81 93 ARG A C 1
ATOM 721 O O . ARG A 1 93 ? 14.114 3.176 -14.710 1.00 91.81 93 ARG A O 1
ATOM 728 N N . ARG A 1 94 ? 13.015 1.517 -15.754 1.00 92.62 94 ARG A N 1
ATOM 729 C CA . ARG A 1 94 ? 12.430 2.317 -16.826 1.00 92.62 94 ARG A CA 1
ATOM 730 C C . ARG A 1 94 ? 10.936 2.104 -16.946 1.00 92.62 94 ARG A C 1
ATOM 732 O O . ARG A 1 94 ? 10.228 3.051 -17.277 1.00 92.62 94 ARG A O 1
ATOM 739 N N . THR A 1 95 ? 10.457 0.893 -16.715 1.00 94.56 95 THR A N 1
ATOM 740 C CA . THR A 1 95 ? 9.048 0.552 -16.825 1.00 94.56 95 THR A CA 1
ATOM 741 C C . THR A 1 95 ? 8.477 0.161 -15.473 1.00 94.56 95 THR A C 1
ATOM 743 O O . THR A 1 95 ? 9.173 -0.358 -14.605 1.00 94.56 95 THR A O 1
ATOM 746 N N . ALA A 1 96 ? 7.197 0.458 -15.260 1.00 95.56 96 ALA A N 1
ATOM 747 C CA . ALA A 1 96 ? 6.507 0.036 -14.049 1.00 95.56 96 ALA A CA 1
ATOM 748 C C . ALA A 1 96 ? 5.008 -0.156 -14.275 1.00 95.56 96 ALA A C 1
ATOM 750 O O . ALA A 1 96 ? 4.390 0.534 -15.088 1.00 95.56 96 ALA A O 1
ATOM 751 N N . TYR A 1 97 ? 4.413 -1.049 -13.489 1.00 95.50 97 TYR A N 1
ATOM 752 C CA . TYR A 1 97 ?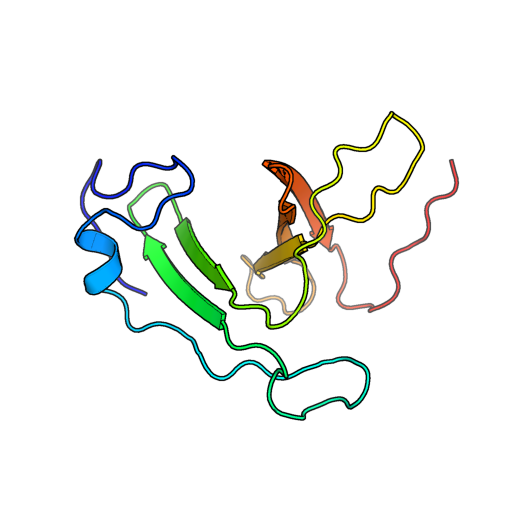 2.965 -1.174 -13.348 1.00 95.50 97 TYR A CA 1
ATOM 753 C C . TYR A 1 97 ? 2.527 -0.545 -12.029 1.00 95.50 97 TYR A C 1
ATOM 755 O O . TYR A 1 97 ? 3.014 -0.907 -10.960 1.00 95.50 97 TYR A O 1
ATOM 763 N N . GLY A 1 98 ? 1.633 0.431 -12.119 1.00 95.75 98 GLY A N 1
ATOM 764 C CA . GLY A 1 98 ? 1.030 1.136 -11.004 1.00 95.75 98 GLY A CA 1
ATOM 765 C C . GLY A 1 98 ? -0.345 0.582 -10.670 1.00 95.75 98 GLY A C 1
ATOM 766 O O . GLY A 1 98 ? -1.155 0.359 -11.567 1.00 95.75 98 GLY A O 1
ATOM 767 N N . PHE A 1 99 ? -0.619 0.431 -9.381 1.00 95.75 99 PHE A N 1
ATOM 768 C CA . PHE A 1 99 ? -1.924 0.046 -8.855 1.00 95.75 99 PHE A CA 1
ATOM 769 C C . PHE A 1 99 ? -2.270 0.946 -7.681 1.00 95.75 99 PHE A C 1
ATOM 771 O O . PHE A 1 99 ? -1.412 1.229 -6.846 1.00 95.75 99 PHE A O 1
ATOM 778 N N . GLY A 1 100 ? -3.521 1.375 -7.586 1.00 94.62 100 GLY A N 1
ATOM 779 C CA . GLY A 1 100 ? -3.978 2.204 -6.486 1.00 94.62 100 GLY A CA 1
ATOM 780 C C . GLY A 1 100 ? -5.456 2.051 -6.183 1.00 94.62 100 GLY A C 1
ATOM 781 O O . GLY A 1 100 ? -6.240 1.531 -6.980 1.00 94.62 100 GLY A O 1
ATOM 782 N N . VAL A 1 101 ? -5.822 2.515 -4.996 1.00 92.88 101 VAL A N 1
ATOM 783 C CA . VAL A 1 101 ? -7.196 2.562 -4.516 1.00 92.88 101 VAL A CA 1
ATOM 784 C C . VAL A 1 101 ? -7.432 3.883 -3.797 1.00 92.88 101 VAL A C 1
ATOM 786 O O . VAL A 1 101 ? -6.603 4.328 -3.000 1.00 92.88 101 VAL A O 1
ATOM 789 N N . THR A 1 102 ? -8.548 4.537 -4.101 1.00 91.75 102 THR A N 1
ATOM 790 C CA . THR A 1 102 ? -8.950 5.745 -3.380 1.00 91.75 102 THR A CA 1
ATOM 791 C C . THR A 1 102 ? -9.653 5.391 -2.073 1.00 91.75 102 THR A C 1
ATOM 793 O O . THR A 1 102 ? -10.198 4.297 -1.929 1.00 91.75 102 THR A O 1
ATOM 796 N N . ALA A 1 103 ? -9.740 6.338 -1.140 1.00 91.00 103 ALA A N 1
ATOM 797 C CA . ALA A 1 103 ? -10.538 6.184 0.078 1.00 91.00 103 ALA A CA 1
ATOM 798 C C . ALA A 1 103 ? -12.040 5.942 -0.201 1.00 91.00 103 ALA A C 1
ATOM 800 O O . ALA A 1 103 ? -12.753 5.437 0.661 1.00 91.00 103 ALA A O 1
ATOM 801 N N . ALA A 1 104 ? -12.517 6.250 -1.415 1.00 89.44 104 ALA A N 1
ATOM 802 C CA . ALA A 1 104 ? -13.866 5.929 -1.891 1.00 89.44 104 ALA A CA 1
ATOM 803 C C . ALA A 1 104 ? -13.986 4.515 -2.509 1.00 89.44 104 ALA A C 1
ATOM 805 O O . ALA A 1 104 ? -15.045 4.153 -3.018 1.00 89.44 104 ALA A O 1
ATOM 806 N N . GLY A 1 105 ? -12.905 3.727 -2.524 1.00 88.50 105 GLY A N 1
ATOM 807 C CA . GLY A 1 105 ? -12.861 2.376 -3.092 1.00 88.50 105 GLY A CA 1
ATOM 808 C C . GLY A 1 105 ? -12.669 2.317 -4.612 1.00 88.50 105 GLY A C 1
ATOM 809 O O . GLY A 1 105 ? -12.782 1.239 -5.201 1.00 88.50 105 GLY A O 1
ATOM 810 N N . VAL A 1 106 ? -12.370 3.443 -5.271 1.00 88.56 106 VAL A N 1
ATOM 811 C CA . VAL A 1 106 ? -12.125 3.476 -6.723 1.00 88.56 106 VAL A CA 1
ATOM 812 C C . VAL A 1 106 ? -10.746 2.899 -7.017 1.00 88.56 106 VAL A C 1
ATOM 814 O O . VAL A 1 106 ? -9.762 3.325 -6.419 1.00 88.56 106 VAL A O 1
ATOM 817 N N . ARG A 1 107 ? -10.673 1.949 -7.952 1.00 90.88 107 ARG A N 1
ATOM 818 C CA . ARG A 1 107 ? -9.424 1.304 -8.377 1.00 90.88 107 ARG A CA 1
ATOM 819 C C . ARG A 1 107 ? -8.779 2.075 -9.522 1.00 90.88 107 ARG A C 1
ATOM 821 O O . ARG A 1 107 ? -9.477 2.568 -10.406 1.00 90.88 107 ARG A O 1
ATOM 828 N N . VAL A 1 108 ? -7.455 2.146 -9.495 1.00 89.06 108 VAL A N 1
ATOM 829 C CA . VAL A 1 108 ? -6.632 2.802 -10.511 1.00 89.06 108 VAL A CA 1
ATOM 830 C C . VAL A 1 108 ? -5.517 1.851 -10.923 1.00 89.06 108 VAL A C 1
ATOM 832 O O . VAL A 1 108 ? -4.826 1.306 -10.065 1.00 89.06 108 VAL A O 1
ATOM 835 N N . ASP A 1 109 ? -5.315 1.695 -12.224 1.00 92.50 109 ASP A N 1
ATOM 836 C CA . ASP A 1 109 ? -4.171 1.012 -12.818 1.00 92.50 109 ASP A CA 1
ATOM 837 C C . ASP A 1 109 ? -3.472 1.928 -13.830 1.00 92.50 109 ASP A C 1
ATOM 839 O O . ASP A 1 109 ? -4.100 2.753 -14.498 1.00 92.50 109 ASP A O 1
ATOM 843 N N . VAL A 1 110 ? -2.143 1.844 -13.886 1.00 91.75 110 VAL A N 1
ATOM 844 C CA . VAL A 1 110 ? -1.311 2.681 -14.759 1.00 91.75 110 VAL A CA 1
ATOM 845 C C . VAL A 1 110 ? -0.134 1.863 -15.270 1.00 91.75 110 VAL A C 1
ATOM 847 O O . VAL A 1 110 ? 0.514 1.158 -14.507 1.00 91.75 110 VAL A O 1
ATOM 850 N N . PHE A 1 111 ? 0.206 2.006 -16.548 1.00 93.19 111 PHE A N 1
ATOM 851 C CA . PHE A 1 111 ? 1.495 1.561 -17.069 1.00 93.19 111 PHE A CA 1
ATOM 852 C C . PHE A 1 111 ? 2.417 2.766 -17.266 1.00 93.19 111 PHE A C 1
ATOM 854 O O . PHE A 1 111 ? 2.055 3.730 -17.945 1.00 93.19 111 PHE A O 1
ATOM 861 N N . PHE A 1 112 ? 3.611 2.707 -16.682 1.00 90.56 112 PHE A N 1
ATOM 862 C CA . PHE A 1 112 ? 4.682 3.678 -16.869 1.00 90.56 112 PHE A CA 1
ATOM 863 C C . PHE A 1 112 ? 5.660 3.125 -17.916 1.00 90.56 112 PHE A C 1
ATOM 865 O O . PHE A 1 112 ? 6.413 2.206 -17.606 1.00 90.56 112 PHE A O 1
ATOM 872 N N . PRO A 1 113 ? 5.670 3.645 -19.158 1.00 89.06 113 PRO A N 1
ATOM 873 C CA . PRO A 1 113 ? 6.523 3.124 -20.232 1.00 89.06 113 PRO A CA 1
ATOM 874 C C . PRO A 1 113 ? 7.960 3.680 -20.208 1.00 89.06 113 PRO A C 1
ATOM 876 O O . PRO A 1 113 ? 8.773 3.337 -21.066 1.00 89.06 113 PRO A O 1
ATOM 879 N N . THR A 1 114 ? 8.255 4.623 -19.311 1.00 87.75 114 THR A N 1
ATOM 880 C CA . THR A 1 114 ? 9.551 5.299 -19.201 1.00 87.75 114 THR A CA 1
ATOM 881 C C . THR A 1 114 ? 9.741 5.854 -17.792 1.00 87.75 114 THR A C 1
ATOM 883 O O . THR A 1 114 ? 8.773 6.193 -17.115 1.00 87.75 114 THR A O 1
ATOM 886 N N . ASP A 1 115 ? 11.000 6.034 -17.414 1.00 80.19 115 ASP A N 1
ATOM 887 C CA . ASP A 1 115 ? 11.500 6.720 -16.217 1.00 80.19 115 ASP A CA 1
ATOM 888 C C . ASP A 1 115 ? 11.305 8.247 -16.234 1.00 80.19 115 ASP A C 1
ATOM 890 O O . ASP A 1 115 ? 11.702 8.945 -15.303 1.00 80.19 115 ASP A O 1
ATOM 894 N N . ASN A 1 116 ? 10.704 8.798 -17.293 1.00 76.50 116 ASN A N 1
ATOM 895 C CA . ASN A 1 116 ? 10.520 10.233 -17.424 1.00 76.50 116 ASN A CA 1
ATOM 896 C C . ASN A 1 116 ? 9.387 10.709 -16.490 1.00 76.50 116 ASN A C 1
ATOM 898 O O . ASN A 1 116 ? 8.234 10.319 -16.694 1.00 76.50 116 ASN A O 1
ATOM 902 N N . PRO A 1 117 ? 9.655 11.604 -15.517 1.00 57.91 117 PRO A N 1
ATOM 903 C CA . PRO A 1 117 ? 8.683 12.012 -14.495 1.00 57.91 117 PRO A CA 1
ATOM 904 C C . PRO A 1 117 ? 7.488 12.815 -15.034 1.00 57.91 117 PRO A C 1
ATOM 906 O O . PRO A 1 117 ? 6.565 13.134 -14.285 1.00 57.91 117 PRO A O 1
ATOM 909 N N . LYS A 1 118 ? 7.475 13.169 -16.327 1.00 50.66 118 LYS A N 1
ATOM 910 C CA . LYS A 1 118 ? 6.340 13.840 -16.968 1.00 50.66 118 LYS A CA 1
ATOM 911 C C . LYS A 1 118 ? 5.459 12.816 -17.683 1.00 50.66 118 LYS A C 1
ATOM 913 O O . LYS A 1 118 ? 5.875 12.311 -18.730 1.00 50.66 118 LYS A O 1
ATOM 918 N N . PRO A 1 119 ? 4.218 12.565 -17.223 1.00 43.47 119 PRO A N 1
ATOM 919 C CA . PRO A 1 119 ? 3.280 11.817 -18.040 1.00 43.47 119 PRO A CA 1
ATOM 920 C C . PRO A 1 119 ? 3.087 12.577 -19.353 1.00 43.47 119 PRO A C 1
ATOM 922 O O . PRO A 1 119 ? 2.864 13.795 -19.360 1.00 43.47 119 PRO A O 1
ATOM 925 N N . ARG A 1 120 ? 3.165 11.874 -20.488 1.00 44.50 120 ARG A N 1
ATOM 926 C CA . ARG A 1 120 ? 2.651 12.429 -21.740 1.00 44.50 120 ARG A CA 1
ATOM 927 C C . ARG A 1 120 ? 1.172 12.701 -21.513 1.00 44.50 120 ARG A C 1
ATOM 929 O O . ARG A 1 120 ? 0.370 11.782 -21.398 1.00 44.50 120 ARG A O 1
ATOM 936 N N . ARG A 1 121 ? 0.831 13.982 -21.390 1.00 41.41 121 ARG A N 1
ATOM 937 C CA . ARG A 1 121 ? -0.543 14.464 -21.311 1.00 41.41 121 ARG A CA 1
ATOM 938 C C . ARG A 1 121 ? -1.178 14.173 -22.671 1.00 41.41 121 ARG A C 1
ATOM 940 O O . ARG A 1 121 ? -1.112 15.012 -23.566 1.00 41.41 121 ARG A O 1
ATOM 947 N N . ASN A 1 122 ? -1.704 12.963 -22.858 1.00 33.75 122 ASN A N 1
ATOM 948 C CA . ASN A 1 122 ? -2.529 12.664 -24.018 1.00 33.75 122 ASN A CA 1
ATOM 949 C C . ASN A 1 122 ? -3.771 13.548 -23.906 1.00 33.75 122 ASN A C 1
ATOM 951 O O . ASN A 1 122 ? -4.607 13.365 -23.025 1.00 33.75 122 ASN A O 1
ATOM 955 N N . ARG A 1 123 ? -3.817 14.569 -24.765 1.00 34.94 123 ARG A N 1
ATOM 956 C CA . ARG A 1 123 ? -5.050 15.252 -25.128 1.00 34.94 123 ARG A CA 1
ATOM 957 C C . ARG A 1 123 ? -5.864 14.256 -25.945 1.00 34.94 123 ARG A C 1
ATOM 959 O O . ARG A 1 123 ? -5.423 13.877 -27.027 1.00 34.94 123 ARG A O 1
ATOM 966 N N . PHE A 1 124 ? -6.998 13.848 -25.401 1.00 39.41 124 PHE A N 1
ATOM 967 C CA . PHE A 1 124 ? -8.182 13.574 -26.198 1.00 39.41 124 PHE A CA 1
ATOM 968 C C . PHE A 1 124 ? -9.166 14.700 -25.904 1.00 39.41 124 PHE A C 1
ATOM 970 O O . PHE A 1 124 ? -9.201 15.128 -24.724 1.00 39.41 124 PHE A O 1
#

Sequence (124 aa):
MVRVGPDAVRVDGTLGEAAWNLATPVTNFTQREPNEGEPARDSMEVRFLYDEGSLYVGARMYSSQSVQASLSRRDDRGQAELFAIALDTYLDRRTAYGFGVTAAGVRVDVFFPTDNPKPRRNRF

Radius of gyration: 16.33 Å; chains: 1; bounding box: 34×40×38 Å

Foldseek 3Di:
DAEDDPPQDDPPLDPPGPSQVVWDWDWFDFDCPDDGPHGDPWTKTWGWYDYPPDIDIRIDTGDPDDAQQDDDDPPDPGPWAKDKDWDPPPPPCFWTWMWMATSVGDIDIDIGRGNDPDDPPDDD

pLDDT: mean 86.94, std 15.76, range [33.75, 97.81]